Protein AF-A0A2S4L4E6-F1 (afdb_monomer)

Secondary structure (DSSP, 8-state):
----EEEEEE--STTS--EEEEEEPPSB-TTS-B----HHHHHHHHHHHHHHHS-TTTTT-SEEEEEE--HHHHHIIIIIHHHHHHTTTB-TTSPBPTTHHHHHHHHHHHHHHHHTT-EEEEEE--GGGGHHHHHHHHHHHT-TTS-SS----PPP--

Solvent-accessible surface area (backbone atoms only — not comparable to full-atom values): 9047 Å² total; per-residue (Å²): 128,80,64,33,21,18,29,41,66,47,76,56,62,100,90,48,83,60,53,75,51,62,39,35,51,39,38,19,45,92,84,64,52,79,51,82,63,38,71,72,54,22,54,50,48,21,53,42,41,60,67,60,19,48,64,49,53,83,74,68,42,54,66,49,72,47,75,38,60,48,59,69,58,47,46,34,73,75,65,42,51,69,54,23,62,75,52,75,42,29,43,99,87,67,45,74,46,82,64,47,70,61,50,55,53,38,50,54,52,52,54,53,34,46,75,70,60,25,44,78,45,74,40,78,43,64,60,82,80,43,47,69,30,55,51,42,8,57,60,19,24,72,46,80,85,52,60,52,56,60,72,89,60,71,58,80,93,124

Organism: NCBI:txid94208

Nearest PDB structures (foldseek):
  3aa5-assembly1_X  TM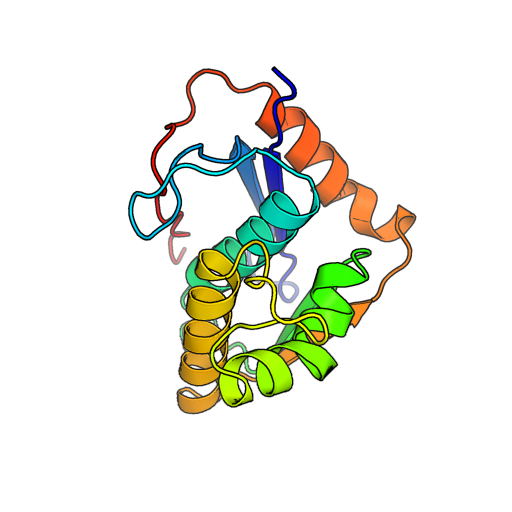=7.983E-01  e=6.491E-08  Escherichia coli K-12
  1rbs-assembly1_A  TM=7.453E-01  e=2.750E-08  Escherichia coli
  1jl1-assembly1_A  TM=6.527E-01  e=2.111E-08  Escherichia coli
  7o0g-assembly1_A  TM=6.301E-01  e=3.234E-05  White-tufted-ear marmoset simian foamy virus
  7o24-assembly1_C  TM=6.159E-01  e=2.197E-04  White-tufted-ear marmoset simian foamy virus

Structure (mmCIF, N/CA/C/O backbone):
data_AF-A0A2S4L4E6-F1
#
_entry.id   AF-A0A2S4L4E6-F1
#
loop_
_atom_site.group_PDB
_atom_site.id
_atom_site.type_symbol
_atom_site.label_atom_id
_atom_site.label_alt_id
_atom_site.label_comp_id
_atom_site.label_asym_id
_atom_site.label_entity_id
_atom_site.label_seq_id
_atom_site.pdbx_PDB_ins_code
_atom_site.Cartn_x
_atom_site.Cartn_y
_atom_site.Cartn_z
_atom_site.occupancy
_atom_site.B_iso_or_equiv
_atom_site.auth_seq_id
_atom_site.auth_comp_id
_atom_site.auth_asym_id
_atom_site.auth_atom_id
_atom_site.pdbx_PDB_model_num
ATOM 1 N N . MET A 1 1 ? 3.534 18.137 15.606 1.00 49.28 1 MET A N 1
ATOM 2 C CA . MET A 1 1 ? 2.784 16.875 15.392 1.00 49.28 1 MET A CA 1
ATOM 3 C C . MET A 1 1 ? 3.743 15.885 14.750 1.00 49.28 1 MET A C 1
ATOM 5 O O . MET A 1 1 ? 4.551 16.349 13.955 1.00 49.28 1 MET A O 1
ATOM 9 N N . PRO A 1 2 ? 3.749 14.591 15.114 1.00 54.59 2 PRO A N 1
ATOM 10 C CA . PRO A 1 2 ? 4.628 13.633 14.453 1.00 54.59 2 PRO A CA 1
ATOM 11 C C . PRO A 1 2 ? 4.257 13.574 12.972 1.00 54.59 2 PRO A C 1
ATOM 13 O O . PRO A 1 2 ? 3.109 13.289 12.645 1.00 54.59 2 PRO A O 1
ATOM 16 N N . MET A 1 3 ? 5.216 13.885 12.104 1.00 83.69 3 MET A N 1
ATOM 17 C CA . MET A 1 3 ? 5.040 13.736 10.668 1.00 83.69 3 MET A CA 1
ATOM 18 C C . MET A 1 3 ? 5.451 12.318 10.283 1.00 83.69 3 MET A C 1
ATOM 20 O O . MET A 1 3 ? 6.493 11.825 10.718 1.00 83.69 3 MET A O 1
ATOM 24 N N . ALA A 1 4 ? 4.614 11.643 9.503 1.00 92.44 4 ALA A N 1
ATOM 25 C CA . ALA A 1 4 ? 4.955 10.368 8.886 1.00 92.44 4 ALA A CA 1
ATOM 26 C C . ALA A 1 4 ? 5.100 10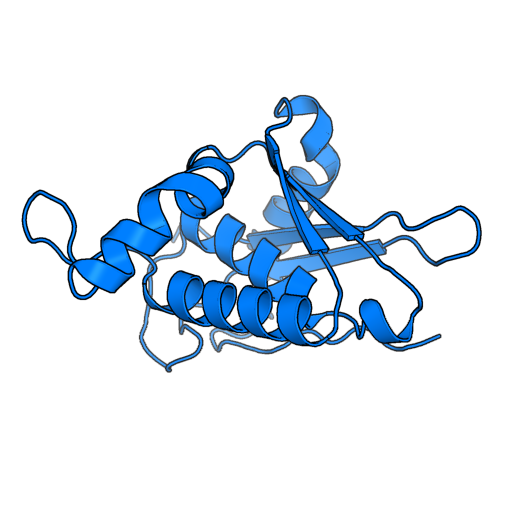.575 7.380 1.00 92.44 4 ALA A C 1
ATOM 28 O O . ALA A 1 4 ? 4.392 11.387 6.790 1.00 92.44 4 ALA A O 1
ATOM 29 N N . GLY A 1 5 ? 5.993 9.818 6.762 1.00 95.00 5 GLY A N 1
ATOM 30 C CA . GLY A 1 5 ? 6.103 9.705 5.316 1.00 95.00 5 GLY A CA 1
ATOM 31 C C . GLY A 1 5 ? 5.982 8.247 4.921 1.00 95.00 5 GLY A C 1
ATOM 32 O O . GLY A 1 5 ? 6.190 7.349 5.739 1.00 95.00 5 GLY A O 1
ATOM 33 N N . TRP A 1 6 ? 5.628 8.010 3.670 1.00 96.19 6 TRP A N 1
ATOM 34 C CA . TRP A 1 6 ? 5.567 6.680 3.088 1.00 96.19 6 TRP A CA 1
ATOM 35 C C . TRP A 1 6 ? 6.520 6.610 1.904 1.00 96.19 6 TRP A C 1
ATOM 37 O O . TRP A 1 6 ? 6.793 7.610 1.239 1.00 96.19 6 TRP A O 1
ATOM 47 N N . ALA A 1 7 ? 7.060 5.422 1.655 1.00 96.81 7 ALA A N 1
ATOM 48 C CA . ALA A 1 7 ? 7.930 5.199 0.518 1.00 96.81 7 ALA A CA 1
ATOM 49 C C . ALA A 1 7 ? 7.892 3.745 0.067 1.00 96.81 7 ALA A C 1
ATOM 51 O O . ALA A 1 7 ? 7.746 2.836 0.884 1.00 96.81 7 ALA A O 1
ATOM 52 N N . PHE A 1 8 ? 8.113 3.530 -1.223 1.00 96.56 8 PHE A N 1
ATOM 53 C CA . PHE A 1 8 ? 8.464 2.224 -1.759 1.00 96.56 8 PHE A CA 1
ATOM 54 C C . PHE A 1 8 ? 9.645 2.348 -2.719 1.00 96.56 8 PHE A C 1
ATOM 56 O O . PHE A 1 8 ? 9.870 3.379 -3.357 1.00 96.56 8 PHE A O 1
ATOM 63 N N . VAL A 1 9 ? 10.411 1.268 -2.804 1.00 94.94 9 VAL A N 1
ATOM 64 C CA . VAL A 1 9 ? 11.522 1.113 -3.741 1.00 94.94 9 VAL A CA 1
ATOM 65 C C . VAL A 1 9 ? 11.145 -0.010 -4.689 1.00 94.94 9 VAL A C 1
ATOM 67 O O . VAL A 1 9 ? 10.669 -1.051 -4.241 1.00 94.94 9 VAL A O 1
ATOM 70 N N . PHE A 1 10 ? 11.362 0.185 -5.984 1.00 92.06 10 PHE A N 1
ATOM 71 C CA . PHE A 1 10 ? 11.122 -0.849 -6.984 1.00 92.06 10 PHE A CA 1
ATOM 72 C C . PHE A 1 10 ? 12.392 -1.097 -7.796 1.00 92.06 10 PHE A C 1
ATOM 74 O O . PHE A 1 10 ? 13.066 -0.165 -8.236 1.00 92.06 10 PHE A O 1
ATOM 81 N N . THR A 1 11 ? 12.729 -2.374 -7.959 1.00 85.69 11 THR A N 1
ATOM 82 C CA . THR A 1 11 ? 13.893 -2.851 -8.717 1.00 85.69 11 THR A CA 1
ATOM 83 C C . THR A 1 11 ? 13.445 -3.969 -9.658 1.00 85.69 11 THR A C 1
ATOM 85 O O . THR A 1 11 ? 13.535 -5.142 -9.292 1.00 85.69 11 THR A O 1
ATOM 88 N N . PRO A 1 12 ? 12.866 -3.630 -10.819 1.00 78.12 12 PRO A N 1
ATOM 89 C CA . PRO A 1 12 ? 12.470 -4.630 -11.804 1.00 78.12 12 PRO A CA 1
ATOM 90 C C . PRO A 1 12 ? 13.695 -5.312 -12.446 1.00 78.12 12 PRO A C 1
ATOM 92 O O . PRO A 1 12 ? 14.832 -4.961 -12.138 1.00 78.12 12 PRO A O 1
ATOM 95 N N . GLU A 1 13 ? 13.462 -6.309 -13.308 1.00 78.19 13 GLU A N 1
ATOM 96 C CA . GLU A 1 13 ? 14.515 -7.040 -14.042 1.00 78.19 13 GLU A CA 1
ATOM 97 C C . GLU A 1 13 ? 15.478 -6.104 -14.799 1.00 78.19 13 GLU A C 1
ATOM 99 O O . GLU A 1 13 ? 15.136 -4.956 -15.077 1.00 78.19 13 GLU A O 1
ATOM 104 N N . THR A 1 14 ? 16.672 -6.614 -15.129 1.00 65.00 14 THR A N 1
ATOM 105 C CA . THR A 1 14 ? 17.922 -5.884 -15.446 1.00 65.00 14 THR A CA 1
ATOM 106 C C . THR A 1 14 ? 17.860 -4.780 -16.509 1.00 65.00 14 THR A C 1
ATOM 108 O O . THR A 1 14 ? 18.770 -3.958 -16.541 1.00 65.00 14 THR A O 1
ATOM 111 N N . ASP A 1 15 ? 16.784 -4.686 -17.289 1.00 73.12 15 ASP A N 1
ATOM 112 C CA . ASP A 1 15 ? 16.616 -3.693 -18.359 1.00 73.12 15 ASP A CA 1
ATOM 113 C C . ASP A 1 15 ? 15.500 -2.666 -18.085 1.00 73.12 15 ASP A C 1
ATOM 115 O O . ASP A 1 15 ? 15.197 -1.820 -18.926 1.00 73.12 15 ASP A O 1
ATOM 119 N N . LYS A 1 16 ? 14.862 -2.720 -16.910 1.00 73.56 16 LYS A N 1
ATOM 120 C CA . LYS A 1 16 ? 13.780 -1.808 -16.518 1.00 73.56 16 LYS A CA 1
ATOM 121 C C . LYS A 1 16 ? 14.247 -0.813 -15.447 1.00 73.56 16 LYS A C 1
ATOM 123 O O . LYS A 1 16 ? 15.072 -1.153 -14.597 1.00 73.56 16 LYS A O 1
ATOM 128 N N . PRO A 1 17 ? 13.713 0.423 -15.435 1.00 76.19 17 PRO A N 1
ATOM 129 C CA . PRO A 1 17 ? 14.156 1.447 -14.499 1.00 76.19 17 PRO A CA 1
ATOM 130 C C . PRO A 1 17 ? 13.850 1.048 -13.054 1.00 76.19 17 PRO A C 1
ATOM 132 O O . PRO A 1 17 ? 12.731 0.657 -12.722 1.00 76.19 17 PRO A O 1
ATOM 135 N N . THR A 1 18 ? 14.848 1.192 -12.185 1.00 87.12 18 THR A N 1
ATOM 136 C CA . THR A 1 18 ? 14.659 1.130 -10.731 1.00 87.12 18 THR A CA 1
ATOM 137 C C . THR A 1 18 ? 14.353 2.524 -10.195 1.00 87.12 18 THR A C 1
ATOM 139 O O . THR A 1 18 ? 14.800 3.520 -10.765 1.00 87.12 18 THR A O 1
ATOM 142 N N . GLY A 1 19 ? 13.622 2.621 -9.090 1.00 92.00 19 GLY A N 1
ATOM 143 C CA . GLY A 1 19 ? 13.273 3.921 -8.530 1.00 92.00 19 GLY A CA 1
ATOM 144 C C . GLY A 1 19 ? 12.836 3.871 -7.078 1.00 92.00 19 GLY A C 1
ATOM 145 O O . GLY A 1 19 ? 12.663 2.807 -6.479 1.00 92.00 19 GLY A O 1
ATOM 146 N N . ILE A 1 20 ? 12.682 5.065 -6.513 1.00 94.94 20 ILE A N 1
ATOM 147 C CA . ILE A 1 20 ? 12.133 5.297 -5.181 1.00 94.94 20 ILE A CA 1
ATOM 148 C C . ILE A 1 20 ? 11.007 6.306 -5.340 1.00 94.94 20 ILE A C 1
ATOM 150 O O . ILE A 1 20 ? 11.201 7.354 -5.954 1.00 94.94 20 ILE A O 1
ATOM 154 N N . VAL A 1 21 ? 9.849 5.992 -4.777 1.00 95.38 21 VAL A N 1
ATOM 155 C CA . VAL A 1 21 ? 8.714 6.909 -4.690 1.00 95.38 21 VAL A CA 1
ATOM 156 C C . VAL A 1 21 ? 8.452 7.150 -3.219 1.00 95.38 21 VAL A C 1
ATOM 158 O O . VAL A 1 21 ? 8.371 6.193 -2.446 1.00 95.38 21 VAL A O 1
ATOM 161 N N . SER A 1 22 ? 8.353 8.415 -2.825 1.00 95.50 22 SER A N 1
ATOM 162 C CA . SER A 1 22 ? 8.049 8.793 -1.451 1.00 95.50 22 SER A CA 1
ATOM 163 C C . SER A 1 22 ? 7.325 10.129 -1.376 1.00 95.50 22 SER A C 1
ATOM 165 O O . SER A 1 22 ? 7.574 11.028 -2.181 1.00 95.50 22 SER A O 1
ATOM 167 N N . ALA A 1 23 ? 6.459 10.253 -0.378 1.00 94.62 23 ALA A N 1
ATOM 168 C CA . ALA A 1 23 ? 5.749 11.480 -0.043 1.00 94.62 23 ALA A CA 1
ATOM 169 C C . ALA A 1 23 ? 5.451 11.509 1.461 1.00 94.62 23 ALA A C 1
ATOM 171 O O . ALA A 1 23 ? 5.457 10.467 2.136 1.00 94.62 23 ALA A O 1
ATOM 172 N N . ARG A 1 24 ? 5.208 12.701 2.000 1.00 94.88 24 ARG A N 1
ATOM 173 C CA . ARG A 1 24 ? 4.597 12.860 3.315 1.00 94.88 24 ARG A CA 1
ATOM 174 C C . ARG A 1 24 ? 3.241 12.159 3.302 1.00 94.88 24 ARG A C 1
ATOM 176 O O . ARG A 1 24 ? 2.531 12.154 2.300 1.00 94.88 24 ARG A O 1
ATOM 183 N N . LEU A 1 25 ? 2.882 11.538 4.419 1.00 95.44 25 LEU A N 1
ATOM 184 C CA . LEU A 1 25 ? 1.569 10.935 4.574 1.00 95.44 25 LEU A CA 1
ATOM 185 C C . LEU A 1 25 ? 0.513 12.042 4.618 1.00 95.44 25 LEU A C 1
ATOM 187 O O . LEU A 1 25 ? 0.612 12.972 5.415 1.00 95.44 25 LEU A O 1
ATOM 191 N N . GLU A 1 26 ? -0.499 11.941 3.776 1.00 94.31 26 GLU A N 1
ATOM 192 C CA . GLU A 1 26 ? -1.632 12.858 3.755 1.00 94.31 26 GLU A CA 1
ATOM 193 C C . GLU A 1 26 ? -2.451 12.802 5.063 1.00 94.31 26 GLU A C 1
ATOM 195 O O . GLU A 1 26 ? -2.446 11.795 5.782 1.00 94.31 26 GLU A O 1
ATOM 200 N N . LYS A 1 27 ? -3.167 13.887 5.390 1.00 93.62 27 LYS A N 1
ATOM 201 C CA . LYS A 1 27 ? -4.088 13.920 6.544 1.00 93.62 27 LYS A CA 1
ATOM 202 C C . LYS A 1 27 ? -5.456 13.363 6.181 1.00 93.62 27 LYS A C 1
ATOM 204 O O . LYS A 1 27 ? -6.071 12.697 7.010 1.00 93.62 27 LYS A O 1
ATOM 209 N N . LYS A 1 28 ? -5.921 13.619 4.958 1.00 95.44 28 LYS A N 1
ATOM 210 C CA . LYS A 1 28 ? -7.196 13.123 4.446 1.00 95.44 28 LYS A CA 1
ATOM 211 C C . LYS A 1 28 ? -6.979 11.877 3.606 1.00 95.44 28 LYS A C 1
ATOM 213 O O . LYS A 1 28 ? -6.181 11.889 2.677 1.00 95.44 28 LYS A O 1
ATOM 218 N N . GLY A 1 29 ? -7.680 10.802 3.946 1.00 94.19 29 GLY A N 1
ATOM 219 C CA . GLY A 1 29 ? -7.631 9.543 3.213 1.00 94.19 29 GLY A CA 1
ATOM 220 C C . GLY A 1 29 ? -8.338 9.604 1.854 1.00 94.19 29 GLY A C 1
ATOM 221 O O . GLY A 1 29 ? -8.920 10.627 1.494 1.00 94.19 29 GLY A O 1
ATOM 222 N N . PRO A 1 30 ? -8.349 8.489 1.105 1.00 94.31 30 PRO A N 1
ATOM 223 C CA . PRO A 1 30 ? -8.948 8.405 -0.230 1.00 94.31 30 PRO A CA 1
ATOM 224 C C . PRO A 1 30 ? -10.456 8.701 -0.279 1.00 94.31 30 PRO A C 1
ATOM 226 O O . PRO A 1 30 ? -10.988 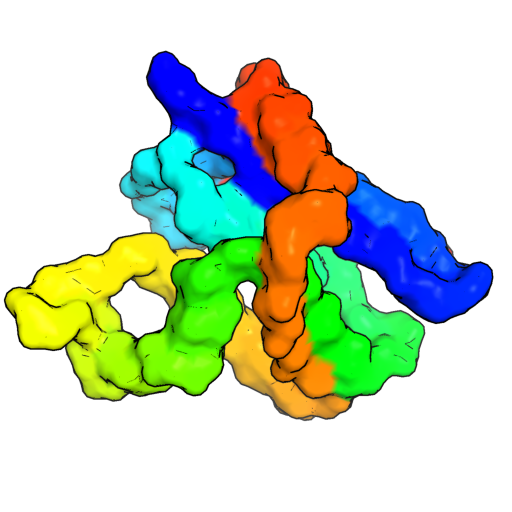8.947 -1.356 1.00 94.31 30 PRO A O 1
ATOM 229 N N . PHE A 1 31 ? -11.146 8.678 0.864 1.00 94.38 31 PHE A N 1
ATOM 230 C CA . PHE A 1 31 ? -12.573 8.998 0.979 1.00 94.38 31 PHE A CA 1
ATOM 231 C C . PHE A 1 31 ? -12.842 10.381 1.598 1.00 94.38 31 PHE A C 1
ATOM 233 O O . PHE A 1 31 ? -13.990 10.731 1.844 1.00 94.38 31 PHE A O 1
ATOM 240 N N . GLY A 1 32 ? -11.796 11.184 1.827 1.00 93.56 32 GLY A N 1
ATOM 241 C CA . GLY A 1 32 ? -11.896 12.553 2.343 1.00 93.56 32 GLY A CA 1
ATOM 242 C C . GLY A 1 32 ? -11.877 12.684 3.870 1.00 93.56 32 GLY A C 1
ATOM 243 O O . GLY A 1 32 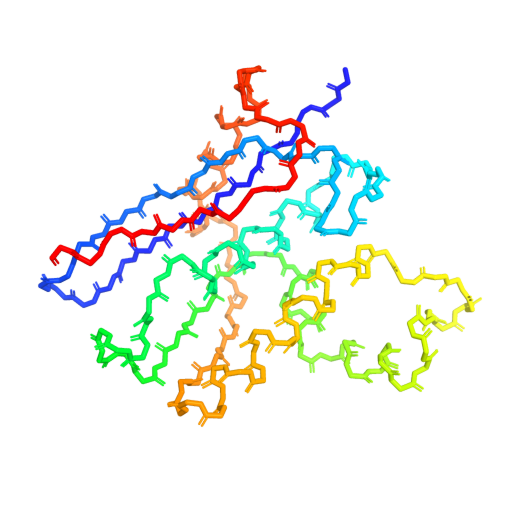? -11.669 13.790 4.367 1.00 93.56 32 GLY A O 1
ATOM 244 N N . ASP A 1 33 ? -12.031 11.581 4.608 1.00 94.56 33 ASP A N 1
ATOM 245 C CA . ASP A 1 33 ? -11.947 11.557 6.073 1.00 94.56 33 ASP A CA 1
ATOM 246 C C . ASP A 1 33 ? -10.531 11.859 6.581 1.00 94.56 33 ASP A C 1
ATOM 248 O O . ASP A 1 33 ? -9.539 11.460 5.966 1.00 94.56 33 ASP A O 1
ATOM 252 N N . GLU A 1 34 ? -10.427 12.518 7.736 1.00 94.75 34 GLU A N 1
ATOM 253 C CA . GLU A 1 34 ? -9.144 12.794 8.389 1.00 94.75 34 GLU A CA 1
ATOM 254 C C . GLU A 1 34 ? -8.647 11.611 9.228 1.00 94.75 34 GLU A C 1
ATOM 256 O O . GLU A 1 34 ? -9.391 10.994 9.993 1.00 94.75 34 GLU A O 1
ATOM 261 N N . TYR A 1 35 ? -7.347 11.331 9.136 1.00 93.75 35 TYR A N 1
ATOM 262 C CA . TYR A 1 35 ? -6.693 10.244 9.852 1.00 93.75 35 TYR A CA 1
ATOM 263 C C . TYR A 1 35 ? -5.393 10.693 10.512 1.00 93.75 35 TYR A C 1
ATOM 265 O O . TYR A 1 35 ? -4.654 11.543 10.017 1.00 93.75 35 TYR A O 1
ATOM 273 N N . ALA A 1 36 ? -5.064 10.041 11.626 1.00 92.25 36 ALA A N 1
ATOM 274 C CA . ALA A 1 36 ? -3.773 10.223 12.268 1.00 92.25 36 ALA A CA 1
ATOM 275 C C . ALA A 1 36 ? -2.638 9.657 11.400 1.00 92.25 36 ALA A C 1
ATOM 277 O O . ALA A 1 36 ? -2.703 8.526 10.901 1.00 92.25 36 ALA A O 1
ATOM 278 N N . GLN A 1 37 ? -1.551 10.418 11.301 1.00 92.38 37 GLN A N 1
ATOM 279 C CA . GLN A 1 37 ? -0.320 9.966 10.669 1.00 92.38 37 GLN A CA 1
ATOM 280 C C . GLN A 1 37 ? 0.380 8.943 11.575 1.00 92.38 37 GLN A C 1
ATOM 282 O O . GLN A 1 37 ? 0.892 9.273 12.643 1.00 92.38 37 GLN A O 1
ATOM 287 N N . THR A 1 38 ? 0.376 7.674 11.166 1.00 93.81 38 THR A N 1
ATOM 288 C CA . THR A 1 38 ? 0.972 6.557 11.918 1.00 93.81 38 THR A CA 1
ATOM 289 C C . THR A 1 38 ? 1.833 5.694 10.999 1.00 93.81 38 THR A C 1
ATOM 291 O O . THR A 1 38 ? 1.592 5.665 9.792 1.00 93.81 38 THR A O 1
ATOM 294 N N . SER A 1 39 ? 2.795 4.946 11.561 1.00 92.38 39 SER A N 1
ATOM 295 C CA . SER A 1 39 ? 3.647 4.020 10.785 1.00 92.38 39 SER A CA 1
ATOM 296 C C . SER A 1 39 ? 2.809 3.019 9.990 1.00 92.38 39 SER A C 1
ATOM 298 O O . SER A 1 39 ? 2.943 2.926 8.778 1.00 92.38 39 SER A O 1
ATOM 300 N N . ASN A 1 40 ? 1.845 2.359 10.641 1.00 93.69 40 ASN A N 1
ATOM 301 C CA . ASN A 1 40 ? 0.978 1.373 9.992 1.00 93.69 40 ASN A CA 1
ATOM 302 C C . ASN A 1 40 ? 0.189 1.963 8.814 1.00 93.69 40 ASN A C 1
ATOM 304 O O . ASN A 1 40 ? -0.020 1.291 7.805 1.00 93.69 40 ASN A O 1
ATOM 308 N N . ARG A 1 41 ? -0.272 3.215 8.937 1.00 95.38 41 ARG A N 1
ATOM 309 C CA . ARG A 1 41 ? -0.977 3.899 7.848 1.00 95.38 41 ARG A CA 1
ATOM 310 C C . ARG A 1 41 ? -0.022 4.239 6.703 1.00 95.38 41 ARG A C 1
ATOM 312 O O . ARG A 1 41 ? -0.370 3.999 5.552 1.00 95.38 41 ARG A O 1
ATOM 319 N N . ALA A 1 42 ? 1.182 4.723 7.011 1.00 95.69 42 ALA A N 1
ATOM 320 C CA . ALA A 1 42 ? 2.220 4.991 6.016 1.00 95.69 42 ALA A CA 1
ATOM 321 C C . ALA A 1 42 ? 2.642 3.718 5.260 1.00 95.69 42 ALA A C 1
ATOM 323 O O . ALA A 1 42 ? 2.783 3.735 4.040 1.00 95.69 42 ALA A O 1
ATOM 324 N N . GLU A 1 43 ? 2.777 2.594 5.962 1.00 95.12 43 GLU A N 1
ATOM 325 C CA . GLU A 1 43 ? 3.102 1.293 5.371 1.00 95.12 43 GLU A CA 1
ATOM 326 C C . GLU A 1 43 ? 2.002 0.816 4.413 1.00 95.12 43 GLU A C 1
ATOM 328 O O . GLU A 1 43 ? 2.294 0.428 3.282 1.00 95.12 43 GLU A O 1
ATOM 333 N N . LEU A 1 44 ? 0.726 0.906 4.809 1.00 95.38 44 LEU A N 1
ATOM 334 C CA . LEU A 1 44 ? -0.395 0.599 3.913 1.00 95.38 44 LEU A CA 1
ATOM 335 C C . LEU A 1 44 ? -0.431 1.524 2.698 1.00 95.38 44 LEU A C 1
ATOM 337 O O . LEU A 1 44 ? -0.651 1.065 1.574 1.00 95.38 44 LEU A O 1
ATOM 341 N N . ARG A 1 45 ? -0.192 2.818 2.921 1.00 96.44 45 ARG A N 1
ATOM 342 C CA . ARG A 1 45 ? -0.191 3.831 1.873 1.00 96.44 45 ARG A CA 1
ATOM 343 C C . ARG A 1 45 ? 0.918 3.598 0.848 1.00 96.44 45 ARG A C 1
ATOM 345 O O . ARG A 1 45 ? 0.667 3.777 -0.345 1.00 96.44 45 ARG A O 1
ATOM 352 N N . ALA A 1 46 ? 2.094 3.147 1.290 1.00 96.81 46 ALA A N 1
ATOM 353 C CA . ALA A 1 46 ? 3.198 2.761 0.415 1.00 96.81 46 ALA A CA 1
ATOM 354 C C . ALA A 1 46 ? 2.833 1.579 -0.492 1.00 96.81 46 ALA A C 1
ATOM 356 O O . ALA A 1 46 ? 3.098 1.628 -1.692 1.00 96.81 46 ALA A O 1
ATOM 357 N N . ILE A 1 47 ? 2.181 0.545 0.054 1.00 95.75 47 ILE A N 1
ATOM 358 C CA . ILE A 1 47 ? 1.727 -0.611 -0.734 1.00 95.75 47 ILE A CA 1
ATOM 359 C C . ILE A 1 47 ? 0.666 -0.199 -1.753 1.00 95.75 47 ILE A C 1
ATOM 361 O O . ILE A 1 47 ? 0.767 -0.575 -2.919 1.00 95.75 47 ILE A O 1
ATOM 365 N N . LEU A 1 48 ? -0.334 0.583 -1.337 1.00 95.75 48 LEU A N 1
ATOM 366 C CA . LEU A 1 48 ? -1.371 1.071 -2.248 1.00 95.75 48 LEU A CA 1
ATOM 367 C C . LEU A 1 48 ? -0.772 1.944 -3.358 1.00 95.75 48 LEU A C 1
ATOM 369 O O . LEU A 1 48 ? -1.088 1.748 -4.528 1.00 95.75 48 LEU A O 1
ATOM 373 N N . GLY A 1 49 ? 0.150 2.843 -2.997 1.00 96.00 49 GLY A N 1
ATOM 374 C CA . GLY A 1 49 ? 0.882 3.667 -3.954 1.00 96.00 49 GLY A CA 1
ATOM 375 C C . GLY A 1 49 ? 1.624 2.815 -4.977 1.00 96.00 49 GLY A C 1
ATOM 376 O O . GLY A 1 49 ? 1.476 3.033 -6.170 1.00 96.00 49 GLY A O 1
ATOM 377 N N . ALA A 1 50 ? 2.347 1.788 -4.538 1.00 95.56 50 ALA A N 1
ATOM 378 C CA . ALA A 1 50 ? 3.056 0.884 -5.436 1.00 95.56 50 ALA A CA 1
ATOM 379 C C . ALA A 1 50 ? 2.120 0.053 -6.333 1.00 95.56 50 ALA A C 1
ATOM 381 O O . ALA A 1 50 ? 2.430 -0.145 -7.506 1.00 95.56 50 ALA A O 1
ATOM 382 N N . LEU A 1 51 ? 0.971 -0.408 -5.823 1.00 95.12 51 LEU A N 1
ATOM 383 C CA . LEU A 1 51 ? -0.040 -1.120 -6.620 1.00 95.12 51 LEU A CA 1
ATOM 384 C C . LEU A 1 51 ? -0.596 -0.253 -7.756 1.00 95.12 51 LEU A C 1
ATOM 386 O O . LEU A 1 51 ? -0.873 -0.787 -8.827 1.00 95.12 51 LEU A O 1
ATOM 390 N N . ARG A 1 52 ? -0.749 1.056 -7.527 1.00 94.56 52 ARG A N 1
ATOM 391 C CA . ARG A 1 52 ? -1.323 2.006 -8.493 1.00 94.56 52 ARG A CA 1
ATOM 392 C C . ARG A 1 52 ? -0.292 2.735 -9.346 1.00 94.56 52 ARG A C 1
ATOM 394 O O . ARG A 1 52 ? -0.644 3.251 -10.398 1.00 94.56 52 ARG A O 1
ATOM 401 N N . PHE A 1 53 ? 0.974 2.730 -8.932 1.00 93.94 53 PHE A N 1
ATOM 402 C CA . PHE A 1 53 ? 2.029 3.525 -9.552 1.00 93.94 53 PHE A CA 1
ATOM 403 C C . PHE A 1 53 ? 2.198 3.254 -11.044 1.00 93.94 53 PHE A C 1
ATOM 405 O O . PHE A 1 53 ? 2.416 4.178 -11.819 1.00 93.94 53 PHE A O 1
ATOM 412 N N . ARG A 1 54 ? 2.126 1.992 -11.461 1.00 91.12 54 ARG A N 1
ATOM 413 C CA . ARG A 1 54 ? 2.436 1.579 -12.829 1.00 91.12 54 ARG A CA 1
ATOM 414 C C . ARG A 1 54 ? 1.432 0.577 -13.348 1.00 91.12 54 ARG A C 1
ATOM 416 O O . ARG A 1 54 ? 0.805 -0.161 -12.589 1.00 91.12 54 ARG A O 1
ATOM 423 N N . HIS A 1 55 ? 1.339 0.498 -14.671 1.00 89.56 55 HIS A N 1
ATOM 424 C CA . HIS A 1 55 ? 0.540 -0.525 -15.329 1.00 89.56 55 HIS A CA 1
ATOM 425 C C . HIS A 1 55 ? 1.333 -1.841 -15.394 1.00 89.56 55 HIS A C 1
ATOM 427 O O . HIS A 1 55 ? 1.646 -2.339 -16.473 1.00 89.56 55 HIS A O 1
ATOM 433 N N . TRP A 1 56 ? 1.665 -2.412 -14.229 1.00 91.38 56 TRP A N 1
ATOM 434 C CA . TRP A 1 56 ? 2.609 -3.529 -14.074 1.00 91.38 56 TRP A CA 1
ATOM 435 C C . TRP A 1 56 ? 2.338 -4.684 -15.042 1.00 91.38 56 TRP A C 1
ATOM 437 O O . TRP A 1 56 ? 3.234 -5.163 -15.736 1.00 91.38 56 TRP A O 1
ATOM 447 N N . ARG A 1 57 ? 1.079 -5.105 -15.170 1.00 92.25 57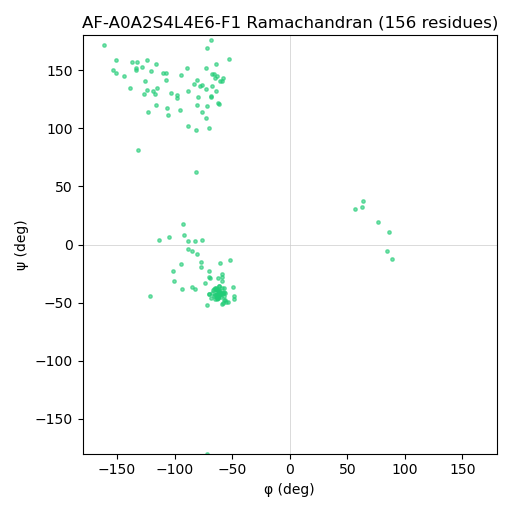 ARG A N 1
ATOM 448 C CA . ARG A 1 57 ? 0.736 -6.174 -16.113 1.00 92.25 57 ARG A CA 1
ATOM 449 C C . ARG A 1 57 ? 1.008 -5.797 -17.574 1.00 92.25 57 ARG A C 1
ATOM 451 O O . ARG A 1 57 ? 1.450 -6.652 -18.342 1.00 92.25 57 ARG A O 1
ATOM 458 N N . GLY A 1 58 ? 0.733 -4.546 -17.947 1.00 90.38 58 GLY A N 1
ATOM 459 C CA . GLY A 1 58 ? 0.982 -3.998 -19.284 1.00 90.38 58 GLY A CA 1
ATOM 460 C C . GLY A 1 58 ? 2.472 -3.846 -19.588 1.00 90.38 58 GLY A C 1
ATOM 461 O O . GLY A 1 58 ? 2.887 -4.044 -20.722 1.00 90.38 58 GLY A O 1
ATOM 462 N N . GLU A 1 59 ? 3.290 -3.626 -18.559 1.00 88.69 59 GLU A N 1
ATOM 463 C CA . GLU A 1 59 ? 4.755 -3.658 -18.644 1.00 88.69 59 GLU A CA 1
ATOM 464 C C . GLU A 1 59 ? 5.322 -5.092 -18.706 1.00 88.69 59 GLU A C 1
ATOM 466 O O . GLU A 1 59 ? 6.536 -5.281 -18.691 1.00 88.69 59 GLU A O 1
ATOM 471 N N . GLY A 1 60 ? 4.478 -6.126 -18.766 1.00 90.38 60 GLY A N 1
ATOM 472 C CA . GLY A 1 60 ? 4.901 -7.520 -18.926 1.00 90.38 60 GLY A CA 1
ATOM 473 C C . GLY A 1 60 ? 5.240 -8.249 -17.625 1.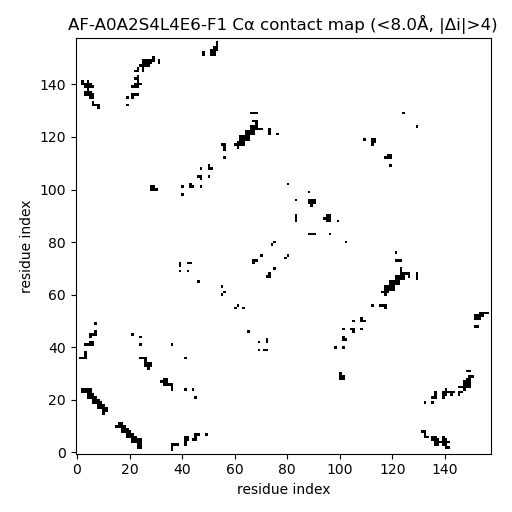00 90.38 60 GLY A C 1
ATOM 474 O O . GLY A 1 60 ? 5.773 -9.353 -17.677 1.00 90.38 60 GLY A O 1
ATOM 475 N N . PHE A 1 61 ? 4.933 -7.680 -16.455 1.00 91.81 61 PHE A N 1
ATOM 476 C CA . PHE A 1 61 ? 5.107 -8.394 -15.188 1.00 91.81 61 PHE A CA 1
ATOM 477 C C . PHE A 1 61 ? 3.972 -9.402 -14.963 1.00 91.81 61 PHE A C 1
ATOM 479 O O . PHE A 1 61 ? 2.798 -9.088 -15.161 1.00 91.81 61 PHE A O 1
ATOM 486 N N . ALA A 1 62 ? 4.326 -10.609 -14.515 1.00 94.00 62 ALA A N 1
ATOM 487 C CA . ALA A 1 62 ? 3.371 -11.654 -14.129 1.00 94.00 62 ALA A CA 1
ATOM 488 C C . ALA A 1 62 ? 3.191 -11.769 -12.605 1.00 94.00 62 ALA A C 1
ATOM 490 O O . ALA A 1 62 ? 2.169 -12.270 -12.131 1.00 94.00 62 ALA A O 1
ATOM 491 N N . ILE A 1 63 ? 4.176 -11.304 -11.831 1.00 94.44 63 ILE A N 1
ATOM 492 C CA . ILE A 1 63 ? 4.179 -11.358 -10.369 1.00 94.44 63 ILE A CA 1
ATOM 493 C C . ILE A 1 63 ? 4.730 -10.036 -9.829 1.00 94.44 63 ILE A C 1
ATOM 495 O O . ILE A 1 63 ? 5.758 -9.557 -10.303 1.00 94.44 63 ILE A O 1
ATOM 499 N N . LEU A 1 64 ? 4.068 -9.479 -8.816 1.00 93.69 64 LEU A N 1
ATOM 500 C CA . LEU A 1 64 ? 4.560 -8.364 -8.012 1.00 93.69 64 LEU A CA 1
ATOM 501 C C . LEU A 1 64 ? 4.753 -8.849 -6.570 1.00 93.69 64 LEU A C 1
ATOM 503 O O . LEU A 1 64 ? 3.800 -9.295 -5.925 1.00 93.69 64 LEU A O 1
ATOM 507 N N . VAL A 1 65 ? 5.985 -8.773 -6.067 1.00 93.94 65 VAL A N 1
ATOM 508 C CA . VAL A 1 65 ? 6.325 -9.187 -4.700 1.00 93.94 65 VAL A CA 1
ATOM 509 C C . VAL A 1 65 ? 6.567 -7.953 -3.839 1.00 93.94 65 VAL A C 1
ATOM 511 O O . VAL A 1 65 ? 7.505 -7.194 -4.070 1.00 93.94 65 VAL A O 1
ATOM 514 N N . PHE A 1 66 ? 5.744 -7.777 -2.810 1.00 94.31 66 PHE A N 1
ATOM 515 C CA . PHE A 1 66 ? 5.928 -6.752 -1.792 1.00 94.31 66 PHE A CA 1
ATOM 516 C C . PHE A 1 66 ? 6.796 -7.277 -0.657 1.00 94.31 66 PHE A C 1
ATOM 518 O O . PHE A 1 66 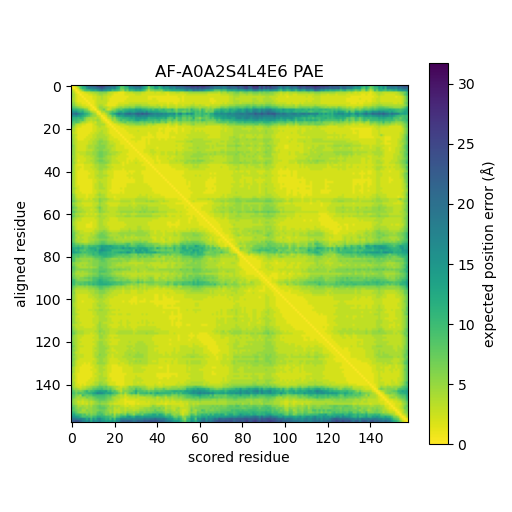? 6.322 -8.012 0.212 1.00 94.31 66 PHE A O 1
ATOM 525 N N . ALA A 1 67 ? 8.063 -6.876 -0.657 1.00 94.62 67 ALA A N 1
ATOM 526 C CA . ALA A 1 67 ? 8.954 -7.086 0.471 1.00 94.62 67 ALA A CA 1
ATOM 527 C C . ALA A 1 67 ? 8.701 -6.008 1.539 1.00 94.62 67 ALA A C 1
ATOM 529 O O . ALA A 1 67 ? 8.828 -4.816 1.265 1.00 94.62 67 ALA A O 1
ATOM 530 N N . THR A 1 68 ? 8.325 -6.414 2.751 1.00 94.50 68 THR A N 1
ATOM 531 C CA . THR A 1 68 ? 8.070 -5.496 3.873 1.00 94.50 68 THR A CA 1
ATOM 532 C C . THR A 1 68 ? 8.529 -6.105 5.192 1.00 94.50 68 THR A C 1
ATOM 534 O O . THR A 1 68 ? 8.434 -7.313 5.387 1.00 94.50 68 THR A O 1
ATOM 537 N N . ASP A 1 69 ? 9.029 -5.292 6.116 1.00 92.88 69 ASP A N 1
ATOM 538 C CA . ASP A 1 69 ? 9.298 -5.704 7.497 1.00 92.88 69 ASP A CA 1
ATOM 539 C C . ASP A 1 69 ? 8.082 -5.515 8.423 1.00 92.88 69 ASP A C 1
ATOM 541 O O . ASP A 1 69 ? 8.118 -5.931 9.583 1.00 92.88 69 ASP A O 1
ATOM 545 N N . SER A 1 70 ? 6.985 -4.950 7.904 1.00 91.38 70 SER A N 1
ATOM 546 C CA . SER A 1 70 ? 5.741 -4.750 8.641 1.00 91.38 70 SER A CA 1
ATOM 547 C C . SER A 1 70 ? 4.958 -6.048 8.798 1.00 91.38 70 SER A C 1
ATOM 549 O O . SER A 1 70 ? 4.404 -6.600 7.842 1.00 91.38 70 SER A O 1
ATOM 551 N N . GLU A 1 71 ? 4.841 -6.496 10.046 1.00 88.12 71 GLU A N 1
ATOM 552 C CA . GLU A 1 71 ? 3.925 -7.569 10.432 1.00 88.12 71 GLU A CA 1
ATOM 553 C C . GLU A 1 71 ? 2.473 -7.205 10.113 1.00 88.12 71 GLU A C 1
ATOM 555 O O . GLU A 1 71 ? 1.735 -8.016 9.563 1.00 88.12 71 GLU A O 1
ATOM 560 N N . TYR A 1 72 ? 2.084 -5.955 10.380 1.00 86.81 72 TYR A N 1
ATOM 561 C CA . TYR A 1 72 ? 0.723 -5.476 10.163 1.00 86.81 72 TYR A CA 1
ATOM 562 C C . TYR A 1 72 ? 0.299 -5.588 8.694 1.00 86.81 72 TYR A C 1
ATOM 564 O O . TYR A 1 72 ? -0.816 -6.024 8.401 1.00 86.81 72 TYR A O 1
ATOM 572 N N . VAL A 1 73 ? 1.197 -5.247 7.766 1.00 87.12 73 VAL A N 1
ATOM 573 C CA . VAL A 1 73 ? 0.949 -5.410 6.331 1.00 87.12 73 VAL A CA 1
ATOM 574 C C . VAL A 1 73 ? 0.990 -6.884 5.939 1.00 87.12 73 VAL A C 1
ATOM 576 O O . VAL A 1 73 ? 0.046 -7.356 5.308 1.00 87.12 73 VAL A O 1
ATOM 579 N N . ALA A 1 74 ? 2.049 -7.616 6.296 1.00 83.81 74 ALA A N 1
ATOM 580 C CA . ALA A 1 74 ? 2.251 -8.993 5.843 1.00 83.81 74 ALA A CA 1
ATOM 581 C C . ALA A 1 74 ? 1.164 -9.959 6.355 1.00 83.81 74 ALA A C 1
ATOM 583 O O . ALA A 1 74 ? 0.631 -10.765 5.587 1.00 83.81 74 ALA A O 1
ATOM 584 N N . GLU A 1 75 ? 0.790 -9.860 7.630 1.00 78.31 75 GLU A N 1
ATOM 585 C CA . GLU A 1 75 ? -0.232 -10.715 8.244 1.00 78.31 75 GLU A CA 1
ATOM 586 C C . GLU A 1 75 ? -1.648 -10.217 7.957 1.00 78.31 75 GLU A C 1
ATOM 588 O O . GLU A 1 75 ? -2.545 -11.014 7.659 1.00 78.31 75 GLU A O 1
ATOM 593 N N . GLY A 1 76 ? -1.857 -8.896 7.950 1.00 78.25 76 GLY A N 1
ATOM 594 C CA . GLY A 1 76 ? -3.152 -8.317 7.608 1.00 78.25 76 GLY A CA 1
ATOM 595 C C . GLY A 1 76 ? -3.583 -8.668 6.183 1.00 78.25 76 GLY A C 1
ATOM 596 O O . GLY A 1 76 ? -4.738 -9.036 5.960 1.00 78.25 76 GLY A O 1
ATOM 597 N N . ALA A 1 77 ? -2.635 -8.660 5.239 1.00 71.62 77 ALA A N 1
ATOM 598 C CA . ALA A 1 77 ? -2.827 -9.060 3.848 1.00 71.62 77 ALA A CA 1
ATOM 599 C C . ALA A 1 77 ? -3.336 -10.491 3.672 1.00 71.62 77 ALA A C 1
ATOM 601 O O . ALA A 1 77 ? -4.146 -10.756 2.786 1.00 71.62 77 ALA A O 1
ATOM 602 N N . THR A 1 78 ? -2.792 -11.408 4.463 1.00 68.81 78 THR A N 1
ATOM 603 C CA . THR A 1 78 ? -2.890 -12.852 4.235 1.00 68.81 78 THR A CA 1
ATOM 604 C C . THR A 1 78 ? -3.951 -13.499 5.115 1.00 68.81 78 THR A C 1
ATOM 606 O O . THR A 1 78 ? -4.597 -14.456 4.688 1.00 68.81 78 THR A O 1
ATOM 609 N N . THR A 1 79 ? -4.173 -12.955 6.314 1.00 72.75 79 THR A N 1
ATOM 610 C CA . THR A 1 79 ? -4.938 -13.626 7.371 1.00 72.75 79 THR A CA 1
ATOM 611 C C . THR A 1 79 ? -6.153 -12.817 7.823 1.00 72.75 79 THR A C 1
ATOM 613 O O . THR A 1 79 ? -7.241 -13.375 7.968 1.00 72.75 79 THR A O 1
ATOM 616 N N . TRP A 1 80 ? -6.016 -11.503 8.035 1.00 82.31 80 TRP A N 1
ATOM 617 C CA . TRP A 1 80 ? -7.061 -10.728 8.722 1.00 82.31 80 TRP A CA 1
ATOM 618 C C . TRP A 1 80 ? -8.066 -10.066 7.790 1.00 82.31 80 TRP A C 1
ATOM 620 O O . TRP A 1 80 ? -9.258 -10.072 8.095 1.00 82.31 80 TRP A O 1
ATOM 630 N N . ALA A 1 81 ? -7.622 -9.544 6.645 1.00 82.12 81 ALA A N 1
ATOM 631 C CA . ALA A 1 81 ? -8.467 -8.742 5.763 1.00 82.12 81 ALA A CA 1
ATOM 632 C C . ALA A 1 81 ? -9.746 -9.478 5.325 1.00 82.12 81 ALA A C 1
ATOM 634 O O . ALA A 1 81 ? -10.839 -8.921 5.396 1.00 82.12 81 ALA A O 1
ATOM 635 N N . ARG A 1 82 ? -9.644 -10.770 4.986 1.00 82.25 82 ARG A N 1
ATOM 636 C CA . ARG A 1 82 ? -10.813 -11.609 4.655 1.00 82.25 82 ARG A CA 1
ATOM 637 C C . ARG A 1 82 ? -11.793 -11.746 5.824 1.00 82.25 82 ARG A C 1
ATOM 639 O O . ARG A 1 82 ? -13.004 -11.750 5.619 1.00 82.25 82 ARG A O 1
ATOM 646 N N . GLY A 1 83 ? -11.271 -11.867 7.044 1.00 86.62 83 GLY A N 1
ATOM 647 C CA . GLY A 1 83 ? -12.077 -11.920 8.262 1.00 86.62 83 GLY A CA 1
ATOM 648 C C . GLY A 1 83 ? -12.777 -10.592 8.543 1.00 86.62 83 GLY A C 1
ATOM 649 O O . GLY A 1 83 ? -13.956 -10.588 8.883 1.00 86.62 83 GLY A O 1
ATOM 650 N N . TRP A 1 84 ? -12.086 -9.467 8.345 1.00 90.75 84 TRP A N 1
ATOM 651 C CA . TRP A 1 84 ? -12.672 -8.137 8.502 1.00 90.75 84 TRP A CA 1
ATOM 652 C C . TRP A 1 84 ? -13.790 -7.882 7.503 1.00 90.75 84 TRP A C 1
ATOM 654 O O . TRP A 1 84 ? -14.868 -7.486 7.930 1.00 90.75 84 TRP A O 1
ATOM 664 N N . VAL A 1 85 ? -13.589 -8.186 6.218 1.00 88.38 85 VAL A N 1
ATOM 665 C CA . VAL A 1 85 ? -14.643 -8.057 5.197 1.00 88.38 85 VAL A CA 1
ATOM 666 C C . VAL A 1 85 ? -15.876 -8.874 5.592 1.00 88.38 85 VAL A C 1
ATOM 668 O O . VAL A 1 85 ? -16.986 -8.348 5.612 1.00 88.38 85 VAL A O 1
ATOM 671 N N . ARG A 1 86 ? -15.686 -10.136 6.002 1.00 89.12 86 ARG A N 1
ATOM 672 C CA . ARG A 1 86 ? -16.787 -11.007 6.445 1.00 89.12 86 ARG A CA 1
ATOM 673 C C . ARG A 1 86 ? -17.524 -10.462 7.670 1.00 89.12 86 ARG A C 1
ATOM 675 O O . ARG A 1 86 ? -18.736 -10.616 7.768 1.00 89.12 86 ARG A O 1
ATOM 682 N N . ASN A 1 87 ? -16.804 -9.824 8.587 1.00 90.94 87 ASN A N 1
ATOM 683 C CA . ASN A 1 87 ? -17.354 -9.285 9.829 1.00 90.94 87 ASN A CA 1
ATOM 684 C C . ASN A 1 87 ? -17.772 -7.808 9.707 1.00 90.94 87 ASN A C 1
ATOM 686 O O . ASN A 1 87 ? -17.905 -7.128 10.725 1.00 90.94 87 ASN A O 1
ATOM 690 N N . GLY A 1 88 ? -17.948 -7.287 8.486 1.00 92.38 88 GLY A N 1
ATOM 691 C CA . GLY A 1 88 ? -18.395 -5.911 8.258 1.00 92.38 88 GLY A CA 1
ATOM 692 C C . GLY A 1 88 ? -17.408 -4.856 8.763 1.00 92.38 88 GLY A C 1
ATOM 693 O O . GLY A 1 88 ? -17.827 -3.840 9.304 1.00 92.38 88 GLY A O 1
ATOM 694 N N . TRP A 1 89 ? -16.108 -5.118 8.618 1.00 93.88 89 TRP A N 1
ATOM 695 C CA . TRP A 1 89 ? -14.993 -4.277 9.067 1.00 93.88 89 TRP A CA 1
ATOM 696 C C . TRP A 1 89 ? -14.905 -4.050 10.577 1.00 93.88 89 TRP A C 1
ATOM 698 O O . TRP A 1 89 ? -14.383 -3.036 11.041 1.00 93.88 89 TRP A O 1
ATOM 708 N N . LYS A 1 90 ? -15.327 -5.051 11.353 1.00 92.06 90 LYS A N 1
ATOM 709 C CA . LYS A 1 90 ? -15.181 -5.062 12.810 1.00 92.06 90 LYS A CA 1
ATOM 710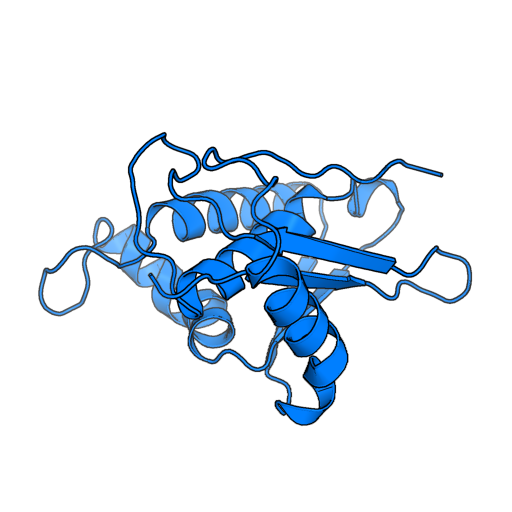 C C . LYS A 1 90 ? -14.119 -6.052 13.273 1.00 92.06 90 LYS A C 1
ATOM 712 O O . LYS A 1 90 ? -13.963 -7.158 12.751 1.00 92.06 90 LYS A O 1
ATOM 717 N N . THR A 1 91 ? -13.373 -5.638 14.286 1.00 88.38 91 THR A N 1
ATOM 718 C CA . THR A 1 91 ? -12.428 -6.482 15.022 1.00 88.38 91 THR A CA 1
ATOM 719 C C . THR A 1 91 ? -13.172 -7.490 15.906 1.00 88.38 91 THR A C 1
ATOM 721 O O . THR A 1 91 ? -14.377 -7.380 16.129 1.00 88.38 91 THR A O 1
ATOM 724 N N . ARG A 1 92 ? -12.451 -8.468 16.472 1.00 85.38 92 ARG A N 1
ATOM 725 C CA . ARG A 1 92 ? -13.035 -9.478 17.378 1.00 85.38 92 ARG A CA 1
ATOM 726 C C . ARG A 1 92 ? -13.706 -8.869 18.617 1.00 85.38 92 ARG A C 1
ATOM 728 O O . ARG A 1 92 ? -14.599 -9.486 19.181 1.00 85.38 92 ARG A O 1
ATOM 735 N N . THR A 1 93 ? -13.285 -7.676 19.035 1.00 88.75 93 THR A N 1
ATOM 736 C CA . THR A 1 93 ? -13.878 -6.942 20.163 1.00 88.75 93 THR A CA 1
ATOM 737 C C . THR A 1 93 ? -15.049 -6.044 19.748 1.00 88.75 93 THR A C 1
ATOM 739 O O . THR A 1 93 ? -15.584 -5.326 20.584 1.00 88.75 93 THR A O 1
ATOM 742 N N . GLY A 1 94 ? -15.449 -6.056 18.471 1.00 88.06 94 GLY A N 1
ATOM 743 C CA . GLY A 1 94 ? -16.557 -5.262 17.936 1.00 88.06 94 GLY A CA 1
ATOM 744 C C . GLY A 1 94 ? -16.194 -3.829 17.537 1.00 88.06 94 GLY A C 1
ATOM 745 O O . GLY A 1 94 ? -17.030 -3.145 16.955 1.00 88.06 94 GLY A O 1
ATOM 746 N N . ALA A 1 95 ? -14.963 -3.381 17.803 1.00 91.25 95 ALA A N 1
ATOM 747 C CA . ALA A 1 95 ? -14.481 -2.071 17.368 1.00 91.25 95 ALA A CA 1
ATOM 748 C C . ALA A 1 95 ? -14.217 -2.038 15.855 1.00 91.25 95 ALA A C 1
ATOM 750 O O . ALA A 1 95 ? -13.836 -3.061 15.278 1.00 91.25 95 ALA A O 1
ATOM 751 N N . GLU A 1 96 ? -14.343 -0.860 15.245 1.00 92.00 96 GLU A N 1
ATOM 752 C CA . GLU A 1 96 ? -13.996 -0.624 13.840 1.00 92.00 96 GLU A CA 1
ATOM 753 C C . GLU A 1 96 ? -12.519 -0.946 13.562 1.00 92.00 96 GLU A C 1
ATOM 755 O O . GLU A 1 96 ? -11.621 -0.674 14.370 1.00 92.00 96 GLU A O 1
ATOM 760 N N . VAL A 1 97 ? -12.257 -1.543 12.401 1.00 91.75 97 VAL A N 1
ATOM 761 C CA . VAL A 1 97 ? -10.898 -1.841 11.942 1.00 91.75 97 VAL A CA 1
ATOM 762 C C . VAL A 1 97 ? -10.167 -0.540 11.613 1.00 91.75 97 VAL A C 1
ATOM 764 O O . VAL A 1 97 ? -10.634 0.294 10.840 1.00 91.75 97 VAL A O 1
ATOM 767 N N . ARG A 1 98 ? -8.971 -0.369 12.183 1.00 91.56 98 ARG A N 1
ATOM 768 C CA . ARG A 1 98 ? -8.110 0.786 11.890 1.00 91.56 98 ARG A CA 1
ATOM 769 C C . ARG A 1 98 ? -7.646 0.767 10.434 1.00 91.56 98 ARG A C 1
ATOM 771 O O . ARG A 1 98 ? -7.300 -0.294 9.920 1.00 91.56 98 ARG A O 1
ATOM 778 N N . ASN A 1 99 ? -7.553 1.952 9.824 1.00 93.94 99 ASN A N 1
ATOM 779 C CA . ASN A 1 99 ? -7.133 2.146 8.427 1.00 93.94 99 ASN A CA 1
ATOM 780 C C . ASN A 1 99 ? -7.994 1.371 7.416 1.00 93.94 99 ASN A C 1
ATOM 782 O O . ASN A 1 99 ? -7.483 0.911 6.393 1.00 93.94 99 ASN A O 1
ATOM 786 N N . LYS A 1 100 ? -9.280 1.170 7.736 1.00 93.81 100 LYS A N 1
ATOM 787 C CA . LYS A 1 100 ? -10.250 0.477 6.880 1.00 93.81 100 LYS A CA 1
ATOM 788 C C . LYS A 1 100 ? -10.212 1.001 5.443 1.00 93.81 100 LYS A C 1
ATOM 790 O O . LYS A 1 100 ? -10.164 0.205 4.518 1.00 93.81 100 LYS A O 1
ATOM 795 N N . ASP A 1 101 ? -10.151 2.316 5.283 1.00 95.25 101 ASP A N 1
ATOM 796 C CA . ASP A 1 101 ? -10.109 3.014 4.002 1.00 95.25 101 ASP A CA 1
ATOM 797 C C . ASP A 1 101 ? -8.979 2.526 3.080 1.00 95.25 101 ASP A C 1
ATOM 799 O O . ASP A 1 101 ? -9.206 2.168 1.922 1.00 95.25 101 ASP A O 1
ATOM 803 N N . LEU A 1 102 ? -7.756 2.435 3.609 1.00 95.12 102 LEU A N 1
ATOM 804 C CA . LEU A 1 102 ? -6.609 1.945 2.846 1.00 95.12 102 LEU A CA 1
ATOM 805 C C . LEU A 1 102 ? -6.671 0.431 2.628 1.00 95.12 102 LEU A C 1
ATOM 807 O O . LEU A 1 102 ? -6.228 -0.051 1.585 1.00 95.12 102 LEU A O 1
ATOM 811 N N . TRP A 1 103 ? -7.218 -0.330 3.581 1.00 94.38 103 TRP A N 1
ATOM 812 C CA . TRP A 1 103 ? -7.419 -1.767 3.402 1.00 94.38 103 TRP A CA 1
ATOM 813 C C . TRP A 1 103 ? -8.440 -2.076 2.307 1.00 94.38 103 TRP A C 1
ATOM 815 O O . TRP A 1 103 ? -8.165 -2.942 1.480 1.00 94.38 103 TRP A O 1
ATOM 825 N N . GLU A 1 104 ? -9.571 -1.372 2.274 1.00 92.94 104 GLU A N 1
ATOM 826 C CA . GLU A 1 104 ? -10.605 -1.505 1.241 1.00 92.94 104 GLU A CA 1
ATOM 827 C C . GLU A 1 104 ? -10.025 -1.219 -0.144 1.00 92.94 104 GLU A C 1
ATOM 829 O O . GLU A 1 104 ? -10.111 -2.065 -1.035 1.00 92.94 104 GLU A O 1
ATOM 834 N N . MET A 1 105 ? -9.339 -0.083 -0.300 1.00 94.12 105 MET A N 1
ATOM 835 C CA . MET A 1 105 ? -8.691 0.283 -1.562 1.00 94.12 105 MET A CA 1
ATOM 836 C C . MET A 1 105 ? -7.653 -0.751 -2.002 1.00 94.12 105 MET A C 1
ATOM 838 O O . MET A 1 105 ? -7.632 -1.174 -3.157 1.00 94.12 105 MET A O 1
ATOM 842 N N . ARG A 1 106 ? -6.809 -1.207 -1.073 1.00 93.06 106 ARG A N 1
ATOM 843 C CA . ARG A 1 106 ? -5.777 -2.205 -1.357 1.00 93.06 106 ARG A CA 1
ATOM 844 C C . ARG A 1 106 ? -6.371 -3.553 -1.766 1.00 93.06 106 ARG A C 1
ATOM 846 O O . ARG A 1 106 ? -5.825 -4.186 -2.664 1.00 93.06 106 ARG A O 1
ATOM 853 N N . LEU A 1 107 ? -7.442 -4.010 -1.115 1.00 91.75 107 LEU A N 1
ATOM 854 C CA . LEU A 1 107 ? -8.124 -5.251 -1.495 1.00 91.75 107 LEU A CA 1
ATOM 855 C C . LEU A 1 107 ? -8.697 -5.148 -2.909 1.00 91.75 107 LEU A C 1
ATOM 857 O O . LEU A 1 107 ? -8.452 -6.046 -3.710 1.00 91.75 107 LEU A O 1
ATOM 861 N N . GLY A 1 108 ? -9.350 -4.029 -3.233 1.00 92.88 108 GLY A N 1
ATOM 862 C CA . GLY A 1 108 ? -9.849 -3.771 -4.583 1.00 92.88 108 GLY A CA 1
ATOM 863 C C . GLY A 1 108 ? -8.742 -3.795 -5.641 1.00 92.88 108 GLY A C 1
ATOM 864 O O . GLY A 1 108 ? -8.913 -4.404 -6.693 1.00 92.88 108 GLY A O 1
ATOM 865 N N . GLU A 1 109 ? -7.571 -3.211 -5.361 1.00 94.06 109 GLU A N 1
ATOM 866 C CA . GLU A 1 109 ? -6.428 -3.284 -6.284 1.00 94.06 109 GLU A CA 1
ATOM 867 C C . GLU A 1 109 ? -5.869 -4.703 -6.430 1.00 94.06 109 GLU A C 1
ATOM 869 O O . GLU A 1 109 ? -5.511 -5.107 -7.533 1.00 94.06 109 GLU A O 1
ATOM 874 N N . VAL A 1 110 ? -5.799 -5.483 -5.349 1.00 92.50 110 VAL A N 1
ATOM 875 C CA . VAL A 1 110 ? -5.346 -6.882 -5.422 1.00 92.50 110 VAL A CA 1
ATOM 876 C C . VAL A 1 110 ? -6.298 -7.716 -6.282 1.00 92.50 110 VAL A C 1
ATOM 878 O O . VAL A 1 110 ? -5.831 -8.451 -7.148 1.00 92.50 110 VAL A O 1
ATOM 881 N N . GLU A 1 111 ? -7.611 -7.576 -6.088 1.00 92.38 111 GLU A N 1
ATOM 882 C CA . GLU A 1 111 ? -8.628 -8.261 -6.900 1.00 92.38 111 GLU A CA 1
ATOM 883 C C . GLU A 1 111 ? -8.575 -7.821 -8.366 1.00 92.38 111 GLU A C 1
ATOM 885 O O . GLU A 1 111 ? -8.621 -8.652 -9.274 1.00 92.38 111 GLU A O 1
ATOM 890 N N . ARG A 1 112 ? -8.405 -6.517 -8.610 1.00 94.75 112 ARG A N 1
ATOM 891 C CA . ARG A 1 112 ? -8.214 -5.975 -9.956 1.00 94.75 112 ARG A CA 1
ATOM 892 C C . ARG A 1 112 ? -6.994 -6.600 -10.624 1.00 94.75 112 ARG A C 1
ATOM 894 O O . ARG A 1 112 ? -7.097 -7.056 -11.758 1.00 94.75 112 ARG A O 1
ATOM 901 N N . TRP A 1 113 ? -5.842 -6.626 -9.961 1.00 95.81 113 TRP A N 1
ATOM 902 C CA . TRP A 1 113 ? -4.626 -7.195 -10.543 1.00 95.81 113 TRP A CA 1
ATOM 903 C C . TRP A 1 113 ? -4.742 -8.694 -10.809 1.00 95.81 113 TRP A C 1
ATOM 905 O O . TRP A 1 113 ? -4.302 -9.142 -11.869 1.00 95.81 113 TRP A O 1
ATOM 915 N N . ASP A 1 114 ? -5.393 -9.437 -9.913 1.00 94.56 114 ASP A N 1
ATOM 916 C CA . ASP A 1 114 ? -5.673 -10.862 -10.101 1.00 94.56 114 ASP A CA 1
ATOM 917 C C . ASP A 1 114 ? -6.539 -11.106 -11.347 1.00 94.56 114 ASP A C 1
ATOM 919 O O . ASP A 1 114 ? -6.186 -11.936 -12.186 1.00 94.56 114 ASP A O 1
ATOM 923 N N . TYR A 1 115 ? -7.584 -10.295 -11.556 1.00 95.19 115 TYR A N 1
ATOM 924 C CA . TYR A 1 115 ? -8.408 -10.336 -12.772 1.00 95.19 115 TYR A CA 1
ATOM 925 C C . TYR A 1 115 ? -7.588 -10.122 -14.057 1.00 95.19 115 TYR A C 1
ATOM 927 O O . TYR A 1 115 ? -7.826 -10.775 -15.073 1.00 95.19 115 TYR A O 1
ATOM 935 N N . TRP A 1 116 ? -6.579 -9.247 -14.018 1.00 95.00 116 TRP A N 1
ATOM 936 C CA . TRP A 1 116 ? -5.659 -9.011 -15.141 1.00 95.00 116 TRP A CA 1
ATOM 937 C C . TRP A 1 116 ? -4.511 -10.039 -15.231 1.00 95.00 116 TRP A C 1
ATOM 939 O O . TRP A 1 116 ? -3.639 -9.934 -16.101 1.00 95.00 116 TRP A O 1
ATOM 949 N N . GLY A 1 117 ? -4.495 -11.051 -14.362 1.00 96.06 117 GLY A N 1
ATOM 950 C CA . GLY A 1 117 ? -3.495 -12.117 -14.345 1.00 96.06 117 GLY A CA 1
ATOM 951 C C . GLY A 1 117 ? -2.142 -11.708 -13.756 1.00 96.06 117 GLY A C 1
ATOM 952 O O . GLY A 1 117 ? -1.141 -12.367 -14.037 1.00 96.06 117 GLY A O 1
ATOM 953 N N . LEU A 1 118 ? -2.085 -10.628 -12.970 1.00 96.44 118 LEU A N 1
ATOM 954 C CA . LEU A 1 118 ? -0.906 -10.241 -12.195 1.00 96.44 118 LEU A CA 1
ATOM 955 C C . LEU A 1 118 ? -1.033 -10.784 -10.769 1.00 96.44 118 LEU A C 1
ATOM 957 O O . LEU A 1 118 ? -1.887 -10.351 -9.998 1.00 96.44 118 LEU A O 1
ATOM 961 N N . LYS A 1 119 ? -0.140 -11.697 -10.385 1.00 95.56 119 LYS A N 1
ATOM 962 C CA . LYS A 1 119 ? -0.139 -12.264 -9.031 1.00 95.56 119 LYS A CA 1
ATOM 963 C C . LYS A 1 119 ? 0.516 -11.303 -8.048 1.00 95.56 119 LYS A C 1
ATOM 965 O O . LYS A 1 119 ? 1.674 -10.930 -8.229 1.00 95.56 119 LYS A O 1
ATOM 970 N N . ILE A 1 120 ? -0.183 -10.978 -6.967 1.00 93.81 120 ILE A N 1
ATOM 971 C CA . ILE A 1 120 ? 0.366 -10.181 -5.866 1.00 93.81 120 ILE A CA 1
ATOM 972 C C . ILE A 1 120 ? 0.817 -11.104 -4.734 1.00 93.81 120 ILE A C 1
ATOM 974 O O . ILE A 1 120 ? 0.051 -11.946 -4.266 1.00 93.81 120 ILE A O 1
ATOM 978 N N . GLN A 1 121 ? 2.055 -10.939 -4.273 1.00 92.62 121 GLN A N 1
ATOM 979 C CA . GLN A 1 121 ? 2.620 -11.703 -3.159 1.00 92.62 121 GLN A CA 1
ATOM 980 C C . GLN A 1 121 ? 3.231 -10.772 -2.113 1.00 92.62 121 GLN A C 1
ATOM 982 O O . GLN A 1 121 ? 3.689 -9.677 -2.431 1.00 92.62 121 GLN A O 1
ATOM 987 N N . PHE A 1 122 ? 3.258 -11.226 -0.862 1.00 92.00 122 PHE A N 1
ATOM 988 C CA . PHE A 1 122 ? 3.870 -10.511 0.255 1.00 92.00 122 PHE A CA 1
ATOM 989 C C . PHE A 1 122 ? 4.992 -11.358 0.836 1.00 92.00 122 PHE A C 1
ATOM 991 O O . PHE A 1 122 ? 4.797 -12.540 1.117 1.00 92.00 122 PHE A O 1
ATOM 998 N N . TRP A 1 123 ? 6.153 -10.743 1.039 1.00 92.44 123 TRP A N 1
ATOM 999 C CA . TRP A 1 123 ? 7.304 -11.372 1.667 1.00 92.44 123 TRP A CA 1
ATOM 1000 C C . TRP A 1 123 ? 7.726 -10.555 2.885 1.00 92.44 123 TRP A C 1
ATOM 1002 O O . TRP A 1 123 ? 8.165 -9.410 2.763 1.00 92.44 123 TRP A O 1
ATOM 1012 N N . ARG A 1 124 ? 7.583 -11.149 4.075 1.00 92.88 124 ARG A N 1
ATOM 1013 C CA . ARG A 1 124 ? 8.097 -10.548 5.306 1.00 92.88 124 ARG A CA 1
ATOM 1014 C C . ARG A 1 124 ? 9.622 -10.650 5.316 1.00 92.88 124 ARG A C 1
ATOM 1016 O O . ARG A 1 124 ? 10.159 -11.757 5.294 1.00 92.88 124 ARG A O 1
ATOM 1023 N N . ILE A 1 125 ? 10.303 -9.509 5.361 1.00 94.19 125 ILE A N 1
ATOM 1024 C CA . ILE A 1 125 ? 11.768 -9.415 5.336 1.00 94.19 125 ILE A CA 1
ATOM 1025 C C . ILE A 1 125 ? 12.320 -8.824 6.642 1.00 94.19 125 ILE A C 1
ATOM 1027 O O . ILE A 1 125 ? 11.620 -8.076 7.325 1.00 94.19 125 ILE A O 1
ATOM 1031 N N . PRO A 1 126 ? 13.581 -9.111 7.011 1.00 96.00 126 PRO A N 1
ATOM 1032 C CA . PRO A 1 126 ? 14.246 -8.413 8.106 1.00 96.00 126 PRO A CA 1
ATOM 1033 C C . PRO A 1 126 ? 14.359 -6.907 7.842 1.00 96.00 126 PRO A C 1
ATOM 1035 O O . PRO A 1 126 ? 14.723 -6.490 6.741 1.00 96.00 126 PRO A O 1
ATOM 1038 N N . ARG A 1 127 ? 14.156 -6.090 8.884 1.00 92.88 127 ARG A N 1
ATOM 1039 C CA . ARG A 1 127 ? 14.189 -4.616 8.820 1.00 92.88 127 ARG A CA 1
ATOM 1040 C C . ARG A 1 127 ? 15.421 -4.037 8.123 1.00 92.88 127 ARG A C 1
ATOM 1042 O O . ARG A 1 127 ? 15.319 -3.053 7.398 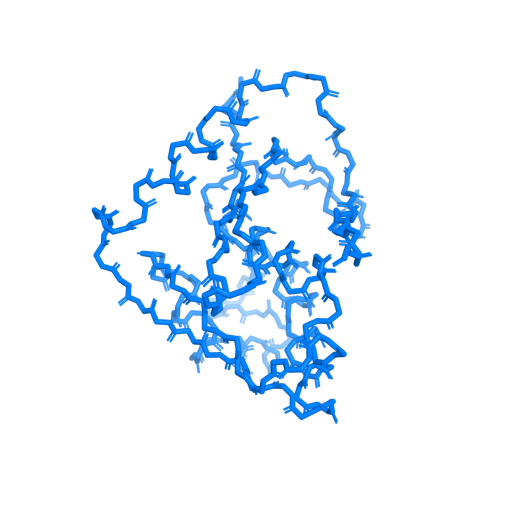1.00 92.88 127 ARG A O 1
ATOM 1049 N N . MET A 1 128 ? 16.585 -4.662 8.298 1.00 94.12 128 MET A N 1
ATOM 1050 C CA . MET A 1 128 ? 17.834 -4.204 7.680 1.00 94.12 128 MET A CA 1
ATOM 1051 C C . MET A 1 128 ? 17.786 -4.227 6.143 1.00 94.12 128 MET A C 1
ATOM 1053 O O . MET A 1 128 ? 18.421 -3.393 5.503 1.00 94.12 128 MET A O 1
ATOM 1057 N N . LEU A 1 129 ? 16.990 -5.122 5.546 1.00 93.75 129 LEU A N 1
ATOM 1058 C CA . LEU A 1 129 ? 16.790 -5.181 4.096 1.00 93.75 129 LEU A CA 1
ATOM 1059 C C . LEU A 1 129 ? 15.832 -4.089 3.587 1.00 93.75 129 LEU A C 1
ATOM 1061 O O . LEU A 1 129 ? 15.891 -3.732 2.414 1.00 93.75 129 LEU A O 1
ATOM 1065 N N . ASN A 1 130 ? 15.003 -3.505 4.462 1.00 94.81 130 ASN A N 1
ATOM 1066 C CA . ASN A 1 130 ? 14.069 -2.426 4.125 1.00 94.81 130 ASN A CA 1
ATOM 1067 C C . ASN A 1 130 ? 14.660 -1.011 4.336 1.00 94.81 130 ASN A C 1
ATOM 1069 O O . ASN A 1 130 ? 13.967 0.001 4.226 1.00 94.81 130 ASN A O 1
ATOM 1073 N N . ALA A 1 131 ? 15.964 -0.910 4.622 1.00 95.19 131 ALA A N 1
ATOM 1074 C CA . ALA A 1 131 ? 16.610 0.339 5.036 1.00 95.19 131 ALA A CA 1
ATOM 1075 C C . ALA A 1 131 ? 16.492 1.484 4.011 1.00 95.19 131 ALA A C 1
ATOM 1077 O O . ALA A 1 131 ? 16.449 2.654 4.396 1.00 95.19 131 ALA A O 1
ATOM 1078 N N . ARG A 1 132 ? 16.439 1.173 2.707 1.00 95.81 132 ARG A N 1
ATOM 1079 C CA . ARG A 1 132 ? 16.275 2.189 1.651 1.00 95.81 132 ARG A CA 1
ATOM 1080 C C . ARG A 1 132 ? 14.891 2.839 1.695 1.00 95.81 132 ARG A C 1
ATOM 1082 O O . ARG A 1 132 ? 14.814 4.063 1.629 1.00 95.81 132 ARG A O 1
ATOM 1089 N N . ALA A 1 133 ? 13.829 2.043 1.822 1.00 95.94 133 ALA A N 1
ATOM 1090 C CA . ALA A 1 133 ? 12.466 2.564 1.901 1.00 95.94 133 ALA A CA 1
ATOM 1091 C C . ALA A 1 133 ? 12.233 3.296 3.231 1.00 95.94 133 ALA A C 1
ATOM 1093 O O . ALA A 1 133 ? 11.710 4.404 3.220 1.00 95.94 133 ALA A O 1
ATOM 1094 N N . ASP A 1 134 ? 12.707 2.742 4.354 1.00 95.38 134 ASP A N 1
ATOM 1095 C CA . ASP A 1 134 ? 12.616 3.382 5.679 1.00 95.38 134 ASP A CA 1
ATOM 1096 C C . ASP A 1 134 ? 13.286 4.768 5.685 1.00 95.38 134 ASP A C 1
ATOM 1098 O O . ASP A 1 134 ? 12.696 5.747 6.144 1.00 95.38 134 ASP A O 1
ATOM 1102 N N . ARG A 1 135 ? 14.481 4.892 5.090 1.00 95.81 135 ARG A N 1
ATOM 1103 C CA . ARG A 1 135 ? 15.162 6.187 4.948 1.00 95.81 135 ARG A CA 1
ATOM 1104 C C . ARG A 1 135 ? 14.365 7.168 4.088 1.00 95.81 135 ARG A C 1
ATOM 1106 O O . ARG A 1 135 ? 14.221 8.324 4.476 1.00 95.81 135 ARG A O 1
ATOM 1113 N N . ALA A 1 136 ? 13.855 6.720 2.942 1.00 96.44 136 ALA A N 1
ATOM 1114 C CA . ALA A 1 136 ? 13.084 7.569 2.036 1.00 96.44 136 ALA A CA 1
ATOM 1115 C C . ALA A 1 136 ? 11.763 8.043 2.664 1.00 96.44 136 ALA A C 1
ATOM 1117 O O . ALA A 1 136 ? 11.377 9.195 2.477 1.00 96.44 136 ALA A O 1
ATOM 1118 N N . ALA A 1 137 ? 11.100 7.186 3.443 1.00 96.31 137 ALA A N 1
ATOM 1119 C CA . ALA A 1 137 ? 9.889 7.518 4.186 1.00 96.31 137 ALA A CA 1
ATOM 1120 C C . ALA A 1 137 ? 10.163 8.570 5.272 1.00 96.31 137 ALA A C 1
ATOM 1122 O O . ALA A 1 137 ? 9.416 9.537 5.392 1.00 96.31 137 ALA A O 1
ATOM 1123 N N . LYS A 1 138 ? 11.268 8.431 6.018 1.00 94.75 138 LYS A N 1
ATOM 1124 C CA . LYS A 1 138 ? 11.691 9.422 7.024 1.00 94.75 138 LYS A CA 1
ATOM 1125 C C . LYS A 1 138 ? 11.991 10.784 6.408 1.00 94.75 138 LYS A C 1
ATOM 1127 O O . LYS A 1 138 ? 11.500 11.783 6.905 1.00 94.75 138 LYS A O 1
ATOM 1132 N N . GLN A 1 139 ? 12.728 10.815 5.299 1.00 94.69 139 GLN A N 1
ATOM 1133 C CA . GLN A 1 139 ? 13.001 12.062 4.576 1.00 94.69 139 GLN A CA 1
ATOM 1134 C C . GLN A 1 139 ? 11.721 12.705 4.036 1.00 94.69 139 GLN A C 1
ATOM 1136 O O . GLN A 1 139 ? 11.574 13.920 4.061 1.00 94.69 139 GLN A O 1
ATOM 1141 N N . ALA A 1 140 ? 10.779 11.898 3.544 1.00 94.50 140 ALA A N 1
ATOM 1142 C CA . ALA A 1 140 ? 9.516 12.414 3.035 1.00 94.50 140 ALA A CA 1
ATOM 1143 C C . ALA A 1 140 ? 8.603 12.959 4.143 1.00 94.50 140 ALA A C 1
ATOM 1145 O O . ALA A 1 140 ? 7.843 13.885 3.894 1.00 94.50 140 ALA A O 1
ATOM 1146 N N . ALA A 1 141 ? 8.710 12.439 5.368 1.00 93.94 141 ALA A N 1
ATOM 1147 C CA . ALA A 1 141 ? 7.972 12.961 6.514 1.00 93.94 141 ALA A CA 1
ATOM 1148 C C . ALA A 1 141 ? 8.274 14.444 6.792 1.00 93.94 141 ALA A C 1
ATOM 1150 O O . ALA A 1 141 ? 7.420 15.142 7.320 1.00 93.94 141 ALA A O 1
ATOM 1151 N N . GLU A 1 142 ? 9.463 14.927 6.429 1.00 89.19 142 GLU A N 1
ATOM 1152 C CA . GLU A 1 142 ? 9.916 16.302 6.673 1.00 89.19 142 GLU A CA 1
ATOM 1153 C C . GLU A 1 142 ? 9.453 17.301 5.593 1.00 89.19 142 GLU A C 1
ATOM 1155 O O . GLU A 1 142 ? 9.673 18.501 5.731 1.00 89.19 142 GLU A O 1
ATOM 1160 N N . LYS A 1 143 ? 8.801 16.836 4.517 1.00 85.62 143 LYS A N 1
ATOM 1161 C CA . LYS A 1 143 ? 8.366 17.683 3.397 1.00 85.62 143 LYS A CA 1
ATOM 1162 C C . LYS A 1 143 ? 7.050 18.399 3.711 1.00 85.62 143 LYS A C 1
ATOM 1164 O O . LYS A 1 143 ? 5.966 17.838 3.551 1.00 85.62 143 LYS A O 1
ATOM 1169 N N . GLU A 1 144 ? 7.131 19.658 4.128 1.00 76.31 144 GLU A N 1
ATOM 1170 C CA . GLU A 1 144 ? 5.948 20.465 4.473 1.00 76.31 144 GLU A CA 1
ATOM 1171 C C . GLU A 1 144 ? 5.083 20.852 3.259 1.00 76.31 144 GLU A C 1
ATOM 1173 O O . GLU A 1 144 ? 3.888 21.087 3.414 1.00 76.31 144 GLU A O 1
ATOM 1178 N N . GLU A 1 145 ? 5.661 20.865 2.055 1.00 78.31 145 GLU A N 1
ATOM 1179 C CA . GLU A 1 145 ? 4.990 21.278 0.811 1.00 78.31 145 GLU A CA 1
ATOM 1180 C C . GLU A 1 145 ? 4.031 20.222 0.234 1.00 78.31 145 GLU A C 1
ATOM 1182 O O . GLU A 1 145 ? 3.213 20.537 -0.632 1.00 78.31 145 GLU A O 1
ATOM 1187 N N . ASP A 1 146 ? 4.116 18.971 0.696 1.00 81.44 146 ASP A N 1
ATOM 1188 C CA . ASP A 1 146 ? 3.253 17.892 0.211 1.00 81.44 146 ASP A CA 1
ATOM 1189 C C . ASP A 1 146 ? 1.784 18.150 0.600 1.00 81.44 146 ASP A C 1
ATOM 1191 O O . ASP A 1 146 ? 1.492 18.701 1.663 1.00 81.44 146 ASP A O 1
ATOM 1195 N N . SER A 1 147 ? 0.843 17.731 -0.252 1.00 85.75 147 SER A N 1
ATOM 1196 C CA . SER A 1 147 ? -0.595 17.924 -0.018 1.00 85.75 147 SER A CA 1
ATOM 1197 C C . SER A 1 147 ? -1.088 17.181 1.231 1.00 85.75 147 SER A C 1
ATOM 1199 O O . SER A 1 147 ? -0.656 16.069 1.535 1.00 85.75 147 SER A O 1
ATOM 1201 N N . ASP A 1 148 ? -2.054 17.773 1.937 1.00 91.75 148 ASP A N 1
ATOM 1202 C CA . ASP A 1 148 ? -2.802 17.082 2.995 1.00 91.75 148 ASP A CA 1
ATOM 1203 C C . ASP A 1 148 ? -3.929 16.193 2.444 1.00 91.75 148 ASP A C 1
ATOM 1205 O O . ASP A 1 148 ? -4.528 15.433 3.210 1.00 91.75 148 ASP A O 1
ATOM 1209 N N . GLU A 1 149 ? -4.206 16.268 1.141 1.00 93.19 149 GLU A N 1
ATOM 1210 C CA . GLU A 1 149 ? -5.190 15.442 0.445 1.00 93.19 149 GLU A CA 1
ATOM 1211 C C . GLU A 1 149 ? -4.553 14.203 -0.185 1.00 93.19 149 GLU A C 1
ATOM 1213 O O . GLU A 1 149 ? -3.423 14.236 -0.678 1.00 93.19 149 GLU A O 1
ATOM 1218 N N . TYR A 1 150 ? -5.308 13.105 -0.197 1.00 92.75 150 TYR A N 1
ATOM 1219 C CA . TYR A 1 150 ? -4.914 11.894 -0.900 1.00 92.75 150 TYR A CA 1
ATOM 1220 C C . TYR A 1 150 ? -4.791 12.159 -2.405 1.00 92.75 150 TYR A C 1
ATOM 1222 O O . TYR A 1 150 ? -5.767 12.506 -3.068 1.00 92.75 150 TYR A O 1
ATOM 1230 N N . CYS A 1 151 ? -3.604 11.904 -2.952 1.00 90.25 151 CYS A N 1
ATOM 1231 C CA . CYS A 1 151 ? -3.337 11.979 -4.385 1.00 90.25 151 CYS A CA 1
ATOM 1232 C C . CYS A 1 151 ? -2.744 10.669 -4.903 1.00 90.25 151 CYS A C 1
ATOM 1234 O O . CYS A 1 151 ? -1.879 10.064 -4.267 1.00 90.25 151 CYS A O 1
ATOM 1236 N N . GLU A 1 152 ? -3.162 10.255 -6.097 1.00 87.19 152 GLU A N 1
ATOM 1237 C CA . GLU A 1 152 ? -2.495 9.166 -6.807 1.00 87.19 152 GLU A CA 1
ATOM 1238 C C . GLU A 1 152 ? -1.143 9.627 -7.345 1.00 87.19 152 GLU A C 1
ATOM 1240 O O . GLU A 1 152 ? -1.032 10.691 -7.955 1.00 87.19 152 GLU A O 1
ATOM 1245 N N . ILE A 1 153 ? -0.115 8.802 -7.144 1.00 84.62 153 ILE A N 1
ATOM 1246 C CA . ILE A 1 153 ? 1.198 9.019 -7.752 1.00 84.62 153 ILE A CA 1
ATOM 1247 C C . ILE A 1 153 ? 1.337 8.003 -8.875 1.00 84.62 153 ILE A C 1
ATOM 1249 O O . ILE A 1 153 ? 1.451 6.809 -8.610 1.00 84.62 153 ILE A O 1
ATOM 1253 N N . MET A 1 154 ? 1.333 8.486 -10.115 1.00 85.00 154 MET A N 1
ATOM 1254 C CA . MET A 1 154 ? 1.479 7.661 -11.312 1.00 85.00 154 MET A CA 1
ATOM 1255 C C . MET A 1 154 ? 2.897 7.793 -11.868 1.00 85.00 154 MET A C 1
ATOM 1257 O O . MET A 1 154 ? 3.409 8.896 -12.061 1.00 85.00 154 MET A O 1
ATOM 1261 N N . GLY A 1 155 ? 3.533 6.662 -12.137 1.00 79.12 155 GLY A N 1
ATOM 1262 C CA . GLY A 1 155 ? 4.779 6.574 -12.876 1.00 79.12 155 GLY A CA 1
ATOM 1263 C C . GLY A 1 155 ? 4.519 6.657 -14.375 1.00 79.12 155 GLY A C 1
ATOM 1264 O O . GLY A 1 155 ? 3.555 6.088 -14.885 1.00 79.12 155 GLY A O 1
ATOM 1265 N N . VAL A 1 156 ? 5.400 7.346 -15.094 1.00 68.62 156 VAL A N 1
ATOM 1266 C CA . VAL A 1 156 ? 5.354 7.386 -16.559 1.00 68.62 156 VAL A CA 1
ATOM 1267 C C . VAL A 1 156 ? 5.895 6.065 -17.117 1.00 68.62 156 VAL A C 1
ATOM 1269 O O . VAL A 1 156 ? 6.901 5.540 -16.621 1.00 68.62 156 VAL A O 1
ATOM 1272 N N . LEU A 1 157 ? 5.219 5.534 -18.142 1.00 55.91 157 LEU A N 1
ATOM 1273 C CA . LEU A 1 157 ? 5.754 4.495 -19.023 1.00 55.91 157 LEU A CA 1
ATOM 1274 C C . LEU A 1 157 ? 6.846 5.150 -19.875 1.00 55.91 157 LEU A C 1
ATOM 1276 O O . LEU A 1 157 ? 6.536 5.900 -20.798 1.00 55.91 157 LEU A O 1
ATOM 1280 N N . THR A 1 158 ? 8.105 4.943 -19.505 1.00 48.59 158 THR A N 1
ATOM 1281 C CA . THR A 1 158 ? 9.267 5.321 -20.323 1.00 48.59 158 THR A CA 1
ATOM 1282 C C . THR A 1 158 ? 9.727 4.133 -21.135 1.00 48.59 158 THR A C 1
ATOM 1284 O O . THR A 1 158 ? 9.881 3.066 -20.491 1.00 48.59 158 THR A O 1
#

pLDDT: mean 89.78, std 8.82, range [48.59, 96.81]

InterPro domains:
  IPR002156 Ribonuclease H domain [PF00075] (33-141)
  IPR002156 Ribonuclease H domain [PS50879] (1-142)
  IPR012337 Ribonuclease H-like superfamily [SSF53098] (4-143)
  IPR036397 Ribonuclease H superfamily [G3DSA:3.30.420.10] (2-154)
  IPR050092 Ribonuclease H [PTHR10642] (4-149)

Radius of gyration: 15.46 Å; Cα contacts (8 Å, |Δi|>4): 241; chains: 1; bounding box: 36×35×40 Å

Mean predicted aligned error: 4.51 Å

Sequence (158 aa):
MPMAGWAFVFTPETDKPTGIVSARLEKKGPFGDEYAQTSNRAELRAILGALRFRHWRGEGFAILVFATDSEYVAEGATTWARGWVRNGWKTRTGAEVRNKDLWEMRLGEVERWDYWGLKIQFWRIPRMLNARADRAAKQAAEKEEDSDEYCEIMGVLT

Foldseek 3Di:
DQKWKAKDWDDDPDPDDTDMDMAIDAQAFPVRDGDDRDPLLSDLVHLLLVLQAEPCVVVVAQEDEAEDQDPCCQCCVPPPLVVCVVVVQADPVRDHHPPVRSSVSNVVSCVVCVVSNYHYHYDNDPPVVCVVRVVRRVVNSPDPPGHNDDDHHYDDDD